Protein AF-A1WW25-F1 (afdb_monomer_lite)

Secondary structure (DSSP, 8-state):
---HHHHHHHHHHHHHHHHGGGGG--HHHHHHHHHHHHHHHHHHHHHHHHHHHHHHHHHT--SHHHHHHHHHHHHHHHHHHHHHHHHHHHHHHHHHHHHHHHHHHHHHHHHHHHS-------

InterPro domains:
  IPR018968 Phasin [PF09361] (7-109)

Organism: Halorhodospira halophila (strain DSM 244 / SL1) (NCBI:txid349124)

Foldseek 3Di:
DDDPVNVVVVVVVVVVVVCVVVVDDDVVLVVLVVVVVVLVVVVVVVVVCLVVVLVVLVVPDDDPVSVVVSVVVVVVSVVVVVVVVVVSVVVVVVSVVSSVVVVVVVVVVVVVVVPPPPPPDD

Sequence (122 aa):
MMNYQDMIKQMQTQFGNYATPFHGVNSKMLEHWEKMADYQLDMARRYTDATLGNLREASDVQSPEQLQSYLQKSVEAARETSDSLAKDARTLAELSQAMTEDLQQSMREGASNLAPKSSKAA

pLDDT: mean 70.61, std 14.24, range [30.69, 88.5]

Radius of gyration: 25.7 Å; chains: 1; bounding box: 62×40×75 Å

Structure (mmCIF, N/CA/C/O backbone):
data_AF-A1WW25-F1
#
_entry.id   AF-A1WW25-F1
#
loop_
_atom_site.group_PDB
_atom_site.id
_atom_site.type_symbol
_atom_site.label_atom_id
_atom_site.label_alt_id
_atom_site.label_comp_id
_atom_site.label_asym_id
_atom_site.label_entity_id
_atom_site.label_seq_id
_atom_site.pdbx_PDB_ins_code
_atom_site.Cartn_x
_atom_site.Cartn_y
_atom_site.Cartn_z
_atom_site.occupancy
_atom_site.B_iso_or_equiv
_atom_site.auth_seq_id
_atom_site.auth_comp_id
_atom_site.auth_asym_id
_atom_site.auth_atom_id
_atom_site.pdbx_PDB_model_num
ATOM 1 N N . MET A 1 1 ? -4.636 27.878 -30.199 1.00 48.41 1 MET A N 1
ATOM 2 C CA . MET A 1 1 ? -5.604 26.760 -30.237 1.00 48.41 1 MET A CA 1
ATOM 3 C C . MET A 1 1 ? -4.855 25.554 -30.779 1.00 48.41 1 MET A C 1
ATOM 5 O O . MET A 1 1 ? -4.211 25.713 -31.807 1.00 48.41 1 MET A O 1
ATOM 9 N N . MET A 1 2 ? -4.833 24.420 -30.071 1.00 53.84 2 MET A N 1
ATOM 10 C CA . MET A 1 2 ? -4.185 23.200 -30.583 1.00 53.84 2 MET A CA 1
ATOM 11 C C . MET A 1 2 ? -4.942 22.699 -31.817 1.00 53.84 2 MET A C 1
ATOM 13 O O . MET A 1 2 ? -6.171 22.650 -31.806 1.00 53.84 2 MET A O 1
ATOM 17 N N . ASN A 1 3 ? -4.212 22.386 -32.888 1.00 75.75 3 ASN A N 1
ATOM 18 C CA . ASN A 1 3 ? -4.784 21.930 -34.149 1.00 75.75 3 ASN A CA 1
ATOM 19 C C . ASN A 1 3 ? -5.160 20.440 -34.043 1.00 75.75 3 ASN A C 1
ATOM 21 O O . ASN A 1 3 ? -4.452 19.661 -33.406 1.00 75.75 3 ASN A O 1
ATOM 25 N N . TYR A 1 4 ? -6.255 20.019 -34.682 1.00 60.81 4 TYR A N 1
ATOM 26 C CA . TYR A 1 4 ? -6.758 18.636 -34.603 1.00 60.81 4 TYR A CA 1
ATOM 27 C C . TYR A 1 4 ? -5.716 17.598 -35.056 1.00 60.81 4 TYR A C 1
ATOM 29 O O . TYR A 1 4 ? -5.644 16.501 -34.505 1.00 60.81 4 TYR A O 1
ATOM 37 N N . GLN A 1 5 ? -4.867 17.958 -36.024 1.00 69.50 5 GLN A N 1
ATOM 38 C CA . GLN A 1 5 ? -3.762 17.108 -36.475 1.00 69.50 5 GLN A CA 1
ATOM 39 C C . GLN A 1 5 ? -2.675 16.915 -35.411 1.00 69.50 5 GLN A C 1
ATOM 41 O O . GLN A 1 5 ? -2.119 15.821 -35.312 1.00 69.50 5 GLN A O 1
ATOM 46 N N . ASP A 1 6 ? -2.395 17.938 -34.603 1.00 71.69 6 ASP A N 1
ATOM 47 C CA . ASP A 1 6 ? -1.396 17.854 -33.535 1.00 71.69 6 ASP A CA 1
ATOM 48 C C . ASP A 1 6 ? -1.914 17.000 -32.378 1.00 71.69 6 ASP A C 1
ATOM 50 O O . ASP A 1 6 ? -1.162 16.205 -31.822 1.00 71.69 6 ASP A O 1
ATOM 54 N N . MET A 1 7 ? -3.218 17.071 -32.087 1.00 69.94 7 MET A N 1
ATOM 55 C CA . MET A 1 7 ? -3.861 16.212 -31.091 1.00 69.94 7 MET A CA 1
ATOM 56 C C . MET A 1 7 ? -3.838 14.735 -31.516 1.00 69.94 7 MET A C 1
ATOM 58 O O . MET A 1 7 ? -3.497 13.875 -30.709 1.00 69.94 7 MET A O 1
ATOM 62 N N . ILE A 1 8 ? -4.118 14.430 -32.791 1.00 70.81 8 ILE A N 1
ATOM 63 C CA . ILE A 1 8 ? -4.051 13.055 -33.320 1.00 70.81 8 ILE A CA 1
ATOM 64 C C . ILE A 1 8 ? -2.612 12.527 -33.329 1.00 70.81 8 ILE A C 1
ATOM 66 O O . ILE A 1 8 ? -2.385 11.380 -32.944 1.00 70.81 8 ILE A O 1
ATOM 70 N N . LYS A 1 9 ? -1.626 13.351 -33.711 1.00 71.81 9 LYS A N 1
ATOM 71 C CA . LYS A 1 9 ? -0.209 12.966 -33.643 1.00 71.81 9 LYS A CA 1
ATOM 72 C C . LYS A 1 9 ? 0.248 12.732 -32.214 1.00 71.81 9 LYS A C 1
ATOM 74 O O . LYS A 1 9 ? 0.895 11.728 -31.954 1.00 71.81 9 LYS A O 1
ATOM 79 N N . GLN A 1 10 ? -0.111 13.612 -31.285 1.00 71.25 10 GLN A N 1
ATOM 80 C CA . GLN A 1 10 ? 0.245 13.455 -29.880 1.00 71.25 10 GLN A CA 1
ATOM 81 C C . GLN A 1 10 ? -0.397 12.199 -29.283 1.00 71.25 10 GLN A C 1
ATOM 83 O O . GLN A 1 10 ? 0.269 11.476 -28.547 1.00 71.25 10 GLN A O 1
ATOM 88 N N . MET A 1 11 ? -1.636 11.879 -29.671 1.00 64.25 11 MET A N 1
ATOM 89 C CA . MET A 1 11 ? -2.291 10.633 -29.283 1.00 64.25 11 MET A CA 1
ATOM 90 C C . MET A 1 11 ? -1.577 9.410 -29.881 1.00 64.25 11 MET A C 1
ATOM 92 O O . MET A 1 11 ? -1.287 8.471 -29.151 1.00 64.25 11 MET A O 1
ATOM 96 N N . GLN A 1 12 ? -1.209 9.429 -31.168 1.00 60.88 12 GLN A N 1
ATOM 97 C CA . GLN A 1 12 ? -0.432 8.353 -31.803 1.00 60.88 12 GLN A CA 1
ATOM 98 C C . GLN A 1 12 ? 0.965 8.186 -31.202 1.00 60.88 12 GLN A C 1
ATOM 100 O O . GLN A 1 12 ? 1.418 7.061 -31.033 1.00 60.88 12 GLN A O 1
ATOM 105 N N . THR A 1 13 ? 1.654 9.274 -30.863 1.00 63.41 13 THR A N 1
ATOM 106 C CA . THR A 1 13 ? 2.973 9.231 -30.221 1.00 63.41 13 THR A CA 1
ATOM 107 C C . THR A 1 13 ? 2.871 8.752 -28.778 1.00 63.41 13 THR A C 1
ATOM 109 O O . THR A 1 13 ? 3.722 7.982 -28.344 1.00 63.41 13 THR A O 1
ATOM 112 N N . GLN A 1 14 ? 1.825 9.137 -28.040 1.00 55.03 14 GLN A N 1
ATOM 113 C CA . GLN A 1 14 ? 1.565 8.567 -26.720 1.00 55.03 14 GLN A CA 1
ATOM 114 C C . GLN A 1 14 ? 1.253 7.073 -26.822 1.00 55.03 14 GLN A C 1
ATOM 116 O O . GLN A 1 14 ? 1.933 6.290 -26.169 1.00 55.03 14 GLN A O 1
ATOM 121 N N . PHE A 1 15 ? 0.325 6.652 -27.687 1.00 54.66 15 PHE A N 1
ATOM 122 C CA . PHE A 1 15 ? 0.021 5.231 -27.906 1.00 54.66 15 PHE A CA 1
ATOM 123 C C . PHE A 1 15 ? 1.238 4.433 -28.385 1.00 54.66 15 PHE A C 1
ATOM 125 O O . PHE A 1 15 ? 1.473 3.333 -27.897 1.00 54.66 15 PHE A O 1
ATOM 132 N N . GLY A 1 16 ? 2.040 5.002 -29.286 1.00 55.91 16 GLY A N 1
ATOM 133 C CA . GLY A 1 16 ? 3.299 4.426 -29.745 1.00 55.91 16 GLY A CA 1
ATOM 134 C C . GLY A 1 16 ? 4.285 4.243 -28.597 1.00 55.91 16 GLY A C 1
ATOM 135 O O . GLY A 1 16 ? 4.788 3.146 -28.419 1.00 55.91 16 GLY A O 1
ATOM 136 N N . ASN A 1 17 ? 4.478 5.256 -27.749 1.00 56.72 17 ASN A N 1
ATOM 137 C CA . ASN A 1 17 ? 5.366 5.178 -26.585 1.00 56.72 17 ASN A CA 1
ATOM 138 C C . ASN A 1 17 ? 4.855 4.244 -25.473 1.00 56.72 17 ASN A C 1
ATOM 140 O O . ASN A 1 17 ? 5.677 3.684 -24.751 1.00 56.72 17 ASN A O 1
ATOM 144 N N . TYR A 1 18 ? 3.539 4.028 -25.358 1.00 51.97 18 TYR A N 1
ATOM 145 C CA . TYR A 1 18 ? 2.958 2.981 -24.505 1.00 51.97 18 TYR A CA 1
ATOM 146 C C . TYR A 1 18 ? 3.091 1.576 -25.119 1.00 51.97 18 TYR A C 1
ATOM 148 O O . TYR A 1 18 ? 3.157 0.601 -24.375 1.00 51.97 18 TYR A O 1
ATOM 156 N N . ALA A 1 19 ? 3.174 1.456 -26.449 1.00 47.81 19 ALA A N 1
ATOM 157 C CA . ALA A 1 19 ? 3.378 0.191 -27.163 1.00 47.81 19 ALA A CA 1
ATOM 158 C C . ALA A 1 19 ? 4.865 -0.209 -27.293 1.00 47.81 19 ALA A C 1
ATOM 160 O O . ALA A 1 19 ? 5.183 -1.396 -27.354 1.00 47.81 19 ALA A O 1
ATOM 161 N N . THR A 1 20 ? 5.787 0.760 -27.287 1.00 51.09 20 THR A N 1
ATOM 162 C CA . THR A 1 20 ? 7.245 0.553 -27.334 1.00 51.09 20 THR A CA 1
ATOM 163 C C . THR A 1 20 ? 7.789 -0.401 -26.263 1.00 51.09 20 THR A C 1
ATOM 165 O O . THR A 1 20 ? 8.624 -1.230 -26.630 1.00 51.09 20 THR A O 1
ATOM 168 N N . PRO A 1 21 ? 7.355 -0.381 -24.982 1.00 49.84 21 PRO A N 1
ATOM 169 C CA . PRO A 1 21 ? 7.840 -1.368 -24.021 1.00 49.84 21 PRO A CA 1
ATOM 170 C C . PRO A 1 21 ? 7.501 -2.807 -24.440 1.00 49.84 21 PRO A C 1
ATOM 172 O O . PRO A 1 21 ? 8.311 -3.693 -24.216 1.00 49.84 21 PRO A O 1
ATOM 175 N N . PHE A 1 22 ? 6.394 -3.066 -25.141 1.00 51.84 22 PHE A N 1
ATOM 176 C CA . PHE A 1 22 ? 5.997 -4.436 -25.495 1.00 51.84 22 PHE A CA 1
ATOM 177 C C . PHE A 1 22 ? 6.799 -5.052 -26.647 1.00 51.84 22 PHE A C 1
ATOM 179 O O . PHE A 1 22 ? 6.910 -6.273 -26.722 1.00 51.84 22 PHE A O 1
ATOM 186 N N . HIS A 1 23 ? 7.402 -4.244 -27.523 1.00 47.72 23 HIS A N 1
ATOM 187 C CA . HIS A 1 23 ? 8.148 -4.760 -28.678 1.00 47.72 23 HIS A CA 1
ATOM 188 C C . HIS A 1 23 ? 9.528 -5.352 -28.328 1.00 47.72 23 HIS A C 1
ATOM 190 O O . HIS A 1 23 ? 10.154 -5.965 -29.190 1.00 47.72 23 HIS A O 1
ATOM 196 N N . GLY A 1 24 ? 9.987 -5.216 -27.077 1.00 53.00 24 GLY A N 1
ATOM 197 C CA . GLY A 1 24 ? 11.277 -5.737 -26.606 1.00 53.00 24 GLY A CA 1
ATOM 198 C C . GLY A 1 24 ? 11.266 -6.298 -25.181 1.00 53.00 24 GLY A C 1
ATOM 199 O O . GLY A 1 24 ? 12.326 -6.398 -24.566 1.00 53.00 24 GLY A O 1
ATOM 200 N N . VAL A 1 25 ? 10.099 -6.642 -24.626 1.00 53.59 25 VAL A N 1
ATOM 201 C CA . VAL A 1 25 ? 10.017 -7.275 -23.301 1.00 53.59 25 VAL A CA 1
ATOM 202 C C . VAL A 1 25 ? 10.407 -8.749 -23.422 1.00 53.59 25 VAL A C 1
ATOM 204 O O . VAL A 1 25 ? 9.692 -9.562 -24.002 1.00 53.59 25 VAL A O 1
ATOM 207 N N . ASN A 1 26 ? 11.575 -9.091 -22.875 1.00 61.59 26 ASN A N 1
ATOM 208 C CA . ASN A 1 26 ? 11.974 -10.472 -22.601 1.00 61.59 26 ASN A CA 1
ATOM 209 C C . ASN A 1 26 ? 10.924 -11.120 -21.671 1.00 61.59 26 ASN A C 1
ATOM 211 O O . ASN A 1 26 ? 10.424 -10.440 -20.772 1.00 61.59 26 ASN A O 1
ATOM 215 N N . SER A 1 27 ? 10.600 -12.407 -21.849 1.00 66.25 27 SER A N 1
ATOM 216 C CA . SER A 1 27 ? 9.557 -13.103 -21.068 1.00 66.25 27 SER A CA 1
ATOM 217 C C . SER A 1 27 ? 9.757 -12.952 -19.557 1.00 66.25 27 SER A C 1
ATOM 219 O O . SER A 1 27 ? 8.796 -12.733 -18.831 1.00 66.25 27 SER A O 1
ATOM 221 N N . LYS A 1 28 ? 11.016 -12.925 -19.102 1.00 65.94 28 LYS A N 1
ATOM 222 C CA . LYS A 1 28 ? 11.392 -12.687 -17.700 1.00 65.94 28 LYS A CA 1
ATOM 223 C C . LYS A 1 28 ? 10.923 -11.344 -17.143 1.00 65.94 28 LYS A C 1
ATOM 225 O O . LYS A 1 28 ? 10.508 -11.257 -15.994 1.00 65.94 28 LYS A O 1
ATOM 230 N N . MET A 1 29 ? 10.998 -10.278 -17.940 1.00 69.00 29 MET A N 1
ATOM 231 C CA . MET A 1 29 ? 10.541 -8.968 -17.486 1.00 69.00 29 MET A CA 1
ATOM 232 C C . MET A 1 29 ? 9.014 -8.968 -17.380 1.00 69.00 29 MET A C 1
ATOM 234 O O . MET A 1 29 ? 8.482 -8.479 -16.393 1.00 69.00 29 MET A O 1
ATOM 238 N N . LEU A 1 30 ? 8.311 -9.603 -18.325 1.00 72.19 30 LEU A N 1
ATOM 239 C CA . LEU A 1 30 ? 6.862 -9.795 -18.222 1.00 72.19 30 LEU A CA 1
ATOM 240 C C . LEU A 1 30 ? 6.481 -10.579 -16.950 1.00 72.19 30 LEU A C 1
ATOM 242 O O . LEU A 1 30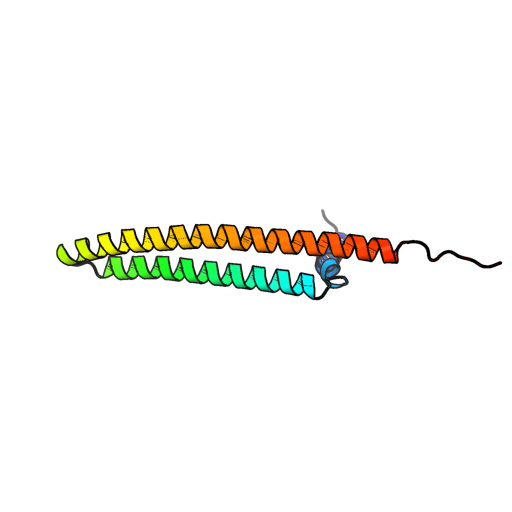 ? 5.576 -10.161 -16.236 1.00 72.19 30 LEU A O 1
ATOM 246 N N . GLU A 1 31 ? 7.219 -11.644 -16.623 1.00 75.81 31 GLU A N 1
ATOM 247 C CA . GLU A 1 31 ? 7.030 -12.436 -15.397 1.00 75.81 31 GLU A CA 1
ATOM 248 C C . GLU A 1 31 ? 7.241 -11.610 -14.113 1.00 75.81 31 GLU A C 1
ATOM 250 O O . GLU A 1 31 ? 6.518 -11.796 -13.134 1.00 75.81 31 GLU A O 1
ATOM 255 N N . HIS A 1 32 ? 8.203 -10.678 -14.087 1.00 74.88 32 HIS A N 1
ATOM 256 C CA . HIS A 1 32 ? 8.379 -9.764 -12.945 1.00 74.88 32 HIS A CA 1
ATOM 257 C C . HIS A 1 32 ? 7.202 -8.805 -12.794 1.00 74.88 32 HIS A C 1
ATOM 259 O O . HIS A 1 32 ? 6.742 -8.565 -11.678 1.00 74.88 32 HIS A O 1
ATOM 265 N N . TRP A 1 33 ? 6.691 -8.278 -13.906 1.00 72.56 33 TRP A N 1
ATOM 266 C CA . TRP A 1 33 ? 5.511 -7.415 -13.904 1.00 72.56 33 TRP A CA 1
ATOM 267 C C . TRP A 1 33 ? 4.256 -8.160 -13.448 1.00 72.56 33 TRP A C 1
ATOM 269 O O . TRP A 1 33 ? 3.493 -7.617 -12.652 1.00 72.56 33 TRP A O 1
ATOM 279 N N . GLU A 1 34 ? 4.071 -9.402 -13.894 1.00 77.00 34 GLU A N 1
ATOM 280 C CA . GLU A 1 34 ? 2.981 -10.274 -13.452 1.00 77.00 34 GLU A CA 1
ATOM 281 C C . GLU A 1 34 ? 3.057 -10.523 -11.940 1.00 77.00 34 GLU A C 1
ATOM 283 O O . GLU A 1 34 ? 2.103 -10.230 -11.224 1.00 77.00 34 GLU A O 1
ATOM 288 N N . LYS A 1 35 ? 4.229 -10.911 -11.416 1.00 79.12 35 LYS A N 1
ATOM 289 C CA . LYS A 1 35 ? 4.435 -11.100 -9.968 1.00 79.12 35 LYS A CA 1
ATOM 290 C C . LYS A 1 35 ? 4.174 -9.832 -9.158 1.00 79.12 35 LYS A C 1
ATOM 292 O O . LYS A 1 35 ? 3.570 -9.900 -8.092 1.00 79.12 35 LYS A O 1
ATOM 297 N N . MET A 1 36 ? 4.620 -8.675 -9.644 1.00 75.31 36 MET A N 1
ATOM 298 C CA . MET A 1 36 ? 4.375 -7.388 -8.987 1.00 75.31 36 MET A CA 1
ATOM 299 C C . MET A 1 36 ? 2.891 -7.003 -9.007 1.00 75.31 36 MET A C 1
ATOM 301 O O . MET A 1 36 ? 2.395 -6.418 -8.043 1.00 75.31 36 MET A O 1
ATOM 305 N N . ALA A 1 37 ? 2.176 -7.294 -10.093 1.00 74.62 37 ALA A N 1
ATOM 306 C CA . ALA A 1 37 ? 0.744 -7.032 -10.204 1.00 74.62 37 ALA A CA 1
ATOM 307 C C . ALA A 1 37 ? -0.063 -7.944 -9.270 1.00 74.62 37 ALA A C 1
ATOM 309 O O . ALA A 1 37 ? -0.899 -7.449 -8.512 1.00 74.62 37 ALA A O 1
ATOM 310 N N . ASP A 1 38 ? 0.250 -9.240 -9.253 1.00 76.31 38 ASP A N 1
ATOM 311 C CA . ASP A 1 38 ? -0.351 -10.210 -8.337 1.00 76.31 38 ASP A CA 1
ATOM 312 C C . ASP A 1 38 ? -0.126 -9.812 -6.879 1.00 76.31 38 ASP A C 1
ATOM 314 O O . ASP A 1 38 ? -1.056 -9.835 -6.072 1.00 76.31 38 ASP A O 1
ATOM 318 N N . TYR A 1 39 ? 1.086 -9.362 -6.545 1.00 77.88 39 TYR A N 1
ATOM 319 C CA . TYR A 1 39 ? 1.406 -8.923 -5.192 1.00 77.88 39 TYR A CA 1
ATOM 320 C C . TYR A 1 39 ? 0.588 -7.705 -4.755 1.00 77.88 39 TYR A C 1
ATOM 322 O O . TYR A 1 39 ? 0.061 -7.665 -3.644 1.00 77.88 39 TYR A O 1
ATOM 330 N N . GLN A 1 40 ? 0.446 -6.712 -5.637 1.00 72.19 40 GLN A N 1
ATOM 331 C CA . GLN A 1 40 ? -0.358 -5.520 -5.363 1.00 72.19 40 GLN A CA 1
ATOM 332 C C . GLN A 1 40 ? -1.844 -5.859 -5.185 1.00 72.19 40 GLN A C 1
ATOM 334 O O . GLN A 1 40 ? -2.494 -5.304 -4.296 1.00 72.19 40 GLN A O 1
ATOM 339 N N . LEU A 1 41 ? -2.379 -6.786 -5.988 1.00 81.12 41 LEU A N 1
ATOM 340 C CA . LEU A 1 41 ? -3.757 -7.269 -5.854 1.00 81.12 41 LEU A CA 1
ATOM 341 C C . LEU A 1 41 ? -3.971 -8.022 -4.537 1.00 81.12 41 LEU A C 1
ATOM 343 O O . LEU A 1 41 ? -4.969 -7.794 -3.848 1.00 81.12 41 LEU A O 1
ATOM 347 N N . ASP A 1 42 ? -3.028 -8.884 -4.166 1.00 78.75 42 ASP A N 1
ATOM 348 C CA . ASP A 1 42 ? -3.080 -9.649 -2.924 1.00 78.75 42 ASP A CA 1
ATOM 349 C C . ASP A 1 42 ? -2.998 -8.740 -1.686 1.00 78.75 42 ASP A C 1
ATOM 351 O O 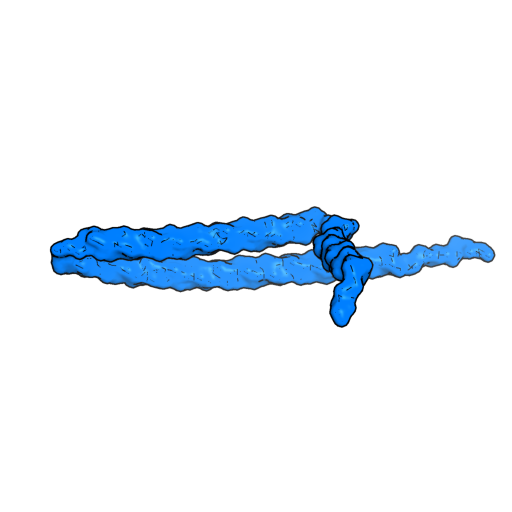. ASP A 1 42 ? -3.806 -8.874 -0.767 1.00 78.75 42 ASP A O 1
ATOM 355 N N . MET A 1 43 ? -2.106 -7.741 -1.685 1.00 75.75 43 MET A N 1
ATOM 356 C CA . MET A 1 43 ? -2.049 -6.729 -0.621 1.00 75.75 43 MET A CA 1
ATOM 357 C C . MET A 1 43 ? -3.360 -5.946 -0.500 1.00 75.75 43 MET A C 1
ATOM 359 O O . MET A 1 43 ? -3.877 -5.768 0.605 1.00 75.75 43 MET A O 1
ATOM 363 N N . ALA A 1 44 ? -3.925 -5.493 -1.624 1.00 75.50 44 ALA A N 1
ATOM 364 C CA . ALA A 1 44 ? -5.185 -4.754 -1.626 1.00 75.50 44 ALA A CA 1
ATOM 365 C C . ALA A 1 44 ? -6.328 -5.589 -1.036 1.00 75.50 44 ALA A C 1
ATOM 367 O O . ALA A 1 44 ? -7.111 -5.085 -0.225 1.00 75.50 44 ALA A O 1
ATOM 368 N N . ARG A 1 45 ? -6.395 -6.877 -1.393 1.00 81.19 45 ARG A N 1
ATOM 369 C CA . ARG A 1 45 ? -7.370 -7.815 -0.835 1.00 81.19 45 ARG A CA 1
ATOM 370 C C . ARG A 1 45 ? -7.166 -8.001 0.665 1.00 81.19 45 ARG A C 1
ATOM 372 O O . ARG A 1 45 ? -8.106 -7.775 1.420 1.00 81.19 45 ARG A O 1
ATOM 379 N N . ARG A 1 46 ? -5.942 -8.316 1.099 1.00 81.44 46 ARG A N 1
ATOM 380 C CA . ARG A 1 46 ? -5.601 -8.523 2.516 1.00 81.44 46 ARG A CA 1
ATOM 381 C C . ARG A 1 46 ? -5.968 -7.320 3.386 1.00 81.44 46 ARG A C 1
ATOM 383 O O . ARG A 1 46 ? -6.612 -7.491 4.417 1.00 81.44 46 ARG A O 1
ATOM 390 N N . TYR A 1 47 ? -5.618 -6.101 2.975 1.00 77.12 47 TYR A N 1
ATOM 391 C CA . TYR A 1 47 ? -5.945 -4.904 3.759 1.00 77.12 47 TYR A CA 1
ATOM 392 C C . TYR A 1 47 ? -7.432 -4.542 3.728 1.00 77.12 47 TYR A C 1
ATOM 394 O O . TYR A 1 47 ? -7.963 -4.048 4.728 1.00 77.12 47 TYR A O 1
ATOM 402 N N . THR A 1 48 ? -8.119 -4.804 2.613 1.00 79.62 48 THR A N 1
ATOM 403 C CA . THR A 1 48 ? -9.575 -4.626 2.526 1.00 79.62 48 THR A CA 1
ATOM 404 C C . THR A 1 48 ? -10.286 -5.597 3.463 1.00 79.62 48 THR A C 1
ATOM 406 O O . THR A 1 48 ? -11.136 -5.172 4.245 1.00 79.62 48 THR A O 1
ATOM 409 N N . ASP A 1 49 ? -9.890 -6.869 3.450 1.00 78.31 49 ASP A N 1
ATOM 410 C CA . ASP A 1 49 ? -10.441 -7.908 4.319 1.00 78.31 49 ASP A CA 1
ATOM 411 C C . ASP A 1 49 ? -10.181 -7.589 5.799 1.00 78.31 49 ASP A C 1
ATOM 413 O O . ASP A 1 49 ? -11.105 -7.666 6.608 1.00 78.31 49 ASP A O 1
ATOM 417 N N . ALA A 1 50 ? -8.976 -7.129 6.155 1.00 79.69 50 ALA A N 1
ATOM 418 C CA . ALA A 1 50 ? -8.657 -6.695 7.519 1.00 79.69 50 ALA A CA 1
ATOM 419 C C . ALA A 1 50 ? -9.521 -5.503 7.973 1.00 79.69 50 ALA A C 1
ATOM 421 O O . ALA A 1 50 ? -10.030 -5.474 9.094 1.00 79.69 50 ALA A O 1
ATOM 422 N N . THR A 1 51 ? -9.737 -4.525 7.090 1.00 73.69 51 THR A N 1
ATOM 423 C CA . THR A 1 51 ? -10.551 -3.337 7.392 1.00 73.69 51 THR A CA 1
ATOM 424 C C . THR A 1 51 ? -12.027 -3.697 7.560 1.00 73.69 51 THR A C 1
ATOM 426 O O . THR A 1 51 ? -12.666 -3.275 8.525 1.00 73.69 51 THR A O 1
ATOM 429 N N . LEU A 1 52 ? -12.578 -4.496 6.645 1.00 77.75 52 LEU A N 1
ATOM 430 C CA . LEU A 1 52 ? -13.970 -4.943 6.710 1.00 77.75 52 LEU A CA 1
ATOM 431 C C . LEU A 1 52 ? -14.209 -5.894 7.887 1.00 77.75 52 LEU A C 1
ATOM 433 O O . LEU A 1 52 ? -15.256 -5.807 8.529 1.00 77.75 52 LEU A O 1
ATOM 437 N N . GLY A 1 53 ? -13.242 -6.761 8.195 1.00 76.00 53 GLY A N 1
ATOM 438 C CA . GLY A 1 53 ? -13.257 -7.625 9.373 1.00 76.00 53 GLY A CA 1
ATOM 439 C C . GLY A 1 53 ? -13.345 -6.815 10.664 1.00 76.00 53 GLY A C 1
ATOM 440 O O . GLY A 1 53 ? -14.272 -7.023 11.445 1.00 76.00 53 GLY A O 1
ATOM 441 N N . ASN A 1 54 ? -12.470 -5.818 10.827 1.00 74.31 54 ASN A N 1
ATOM 442 C CA . ASN A 1 54 ? -12.488 -4.918 11.983 1.00 74.31 54 ASN A CA 1
ATOM 443 C C . ASN A 1 54 ? -13.819 -4.162 12.121 1.00 74.31 54 ASN A C 1
ATOM 445 O O . ASN A 1 54 ? -14.345 -4.046 13.225 1.00 74.31 54 ASN A O 1
ATOM 449 N N . LEU A 1 55 ? -14.397 -3.667 11.018 1.00 77.06 55 LEU A N 1
ATOM 450 C CA . LEU A 1 55 ? -15.693 -2.975 11.050 1.00 77.06 55 LEU A CA 1
ATOM 451 C C . LEU A 1 55 ? -16.843 -3.903 11.453 1.00 77.06 55 LEU A C 1
ATOM 453 O O . LEU A 1 55 ? -17.725 -3.497 12.210 1.00 77.06 55 LEU A O 1
ATOM 457 N N . ARG A 1 56 ? -16.835 -5.143 10.956 1.00 77.69 56 ARG A N 1
ATOM 458 C CA . ARG A 1 56 ? -17.851 -6.140 11.297 1.00 77.69 56 ARG A CA 1
ATOM 459 C C . ARG A 1 56 ? -17.767 -6.521 12.770 1.00 77.69 56 ARG A C 1
ATOM 461 O O . ARG A 1 56 ? -18.777 -6.459 13.462 1.00 77.69 56 ARG A O 1
ATOM 468 N N . GLU A 1 57 ? -16.568 -6.820 13.261 1.00 75.06 57 GLU A N 1
ATOM 469 C CA . GLU A 1 57 ? -16.365 -7.135 14.677 1.00 75.06 57 GLU A CA 1
ATOM 470 C C . GLU A 1 57 ? -16.722 -5.957 15.583 1.00 75.06 57 GLU A C 1
ATOM 472 O O . GLU A 1 57 ? -17.374 -6.163 16.601 1.00 75.06 57 GLU A O 1
ATOM 477 N N . ALA A 1 58 ? -16.383 -4.722 15.199 1.00 75.44 58 ALA A N 1
ATOM 478 C CA . ALA A 1 58 ? -16.773 -3.531 15.950 1.00 75.44 58 ALA A CA 1
ATOM 479 C C . ALA A 1 58 ? -18.301 -3.352 16.018 1.00 75.44 58 ALA A C 1
ATOM 481 O O . ALA A 1 58 ? -18.818 -2.913 17.044 1.00 75.44 58 ALA A O 1
ATOM 482 N N . SER A 1 59 ? -19.031 -3.706 14.952 1.00 77.12 59 SER A N 1
ATOM 483 C CA . SER A 1 59 ? -20.500 -3.630 14.926 1.00 77.12 59 SER A CA 1
ATOM 484 C C . SER A 1 59 ? -21.194 -4.681 15.801 1.00 77.12 59 SER A C 1
ATOM 486 O O . SER A 1 59 ? -22.323 -4.459 16.239 1.00 77.12 59 SER A O 1
ATOM 488 N N . ASP A 1 60 ? -20.507 -5.788 16.095 1.00 80.19 60 ASP A N 1
ATOM 489 C CA . ASP A 1 60 ? -21.025 -6.885 16.915 1.00 80.19 60 ASP A CA 1
ATOM 490 C C . ASP A 1 60 ? -20.785 -6.672 18.424 1.00 80.19 60 ASP A C 1
ATOM 492 O O . ASP A 1 60 ? -21.311 -7.433 19.234 1.00 80.19 60 ASP A O 1
ATOM 496 N N . VAL A 1 61 ? -20.037 -5.635 18.832 1.00 83.44 61 VAL A N 1
ATOM 497 C CA . VAL A 1 61 ? -19.781 -5.331 20.251 1.00 83.44 61 VAL A CA 1
ATOM 498 C C . VAL A 1 61 ? -21.012 -4.694 20.906 1.00 83.44 61 VAL A C 1
ATOM 500 O O . VAL A 1 61 ? -21.325 -3.525 20.698 1.00 83.44 61 VAL A O 1
ATOM 503 N N . GLN A 1 62 ? -21.685 -5.458 21.764 1.00 85.31 62 GLN A N 1
ATOM 504 C CA . GLN A 1 62 ? -22.882 -5.056 22.513 1.00 85.31 62 GLN A CA 1
ATOM 505 C C . GLN A 1 62 ? -22.731 -5.200 24.035 1.00 85.31 62 GLN A C 1
ATOM 507 O O . GLN A 1 62 ? -23.610 -4.763 24.779 1.00 85.31 62 GLN A O 1
ATOM 512 N N . SER A 1 63 ? -21.633 -5.794 24.520 1.00 85.81 63 SER A N 1
ATOM 513 C CA . SER A 1 63 ? -21.377 -5.974 25.955 1.00 85.81 63 SER A CA 1
ATOM 514 C C . SER A 1 63 ? -19.930 -5.646 26.360 1.00 85.81 63 SER A C 1
ATOM 516 O O . SER A 1 63 ? -19.025 -5.680 25.520 1.00 85.81 63 SER A O 1
ATOM 518 N N . PRO A 1 64 ? -19.675 -5.356 27.651 1.00 80.31 64 PRO A N 1
ATOM 519 C CA . PRO A 1 64 ? -18.323 -5.134 28.174 1.00 80.31 64 PRO A CA 1
ATOM 520 C C . PRO A 1 64 ? -17.366 -6.320 27.957 1.00 80.31 64 PRO A C 1
ATOM 522 O O . PRO A 1 64 ? -16.181 -6.120 27.697 1.00 80.31 64 PRO A O 1
ATOM 525 N N . GLU A 1 65 ? -17.865 -7.555 28.012 1.00 80.75 65 GLU A N 1
ATOM 526 C CA . GLU A 1 65 ? -17.078 -8.770 27.759 1.00 80.75 65 GLU A CA 1
ATOM 527 C C . GLU A 1 65 ? -16.666 -8.872 26.281 1.00 80.75 65 GLU A C 1
ATOM 529 O O . GLU A 1 65 ? -15.533 -9.237 25.960 1.00 80.75 65 GLU A O 1
ATOM 534 N N . GLN A 1 66 ? -17.565 -8.489 25.370 1.00 81.19 66 GLN A N 1
ATOM 535 C CA . GLN A 1 66 ? -17.281 -8.433 23.934 1.00 81.19 66 GLN A CA 1
ATOM 536 C C . GLN A 1 66 ? -16.277 -7.323 23.607 1.00 81.19 66 GLN A C 1
ATOM 538 O O . GLN A 1 66 ? -15.416 -7.511 22.751 1.00 81.19 66 GLN A O 1
ATOM 543 N N . LEU A 1 67 ? -16.316 -6.209 24.345 1.00 80.62 67 LEU A N 1
ATOM 544 C CA . LEU A 1 67 ? -15.333 -5.133 24.228 1.00 80.62 67 LEU A CA 1
ATOM 545 C C . LEU A 1 67 ? -13.922 -5.610 24.608 1.00 80.62 67 LEU A C 1
ATOM 547 O O . LEU A 1 67 ? -12.960 -5.308 23.905 1.00 80.62 67 LEU A O 1
ATOM 551 N N . GLN A 1 68 ? -13.783 -6.387 25.687 1.00 81.69 68 GLN A N 1
ATOM 552 C CA . GLN A 1 68 ? -12.487 -6.944 26.088 1.00 81.69 68 GLN A CA 1
ATOM 553 C C . GLN A 1 68 ? -11.928 -7.904 25.025 1.00 81.69 68 GLN A C 1
ATOM 555 O O . GLN A 1 68 ? -10.741 -7.835 24.697 1.00 81.69 68 GLN A O 1
ATOM 560 N N . SER A 1 69 ? -12.783 -8.760 24.456 1.00 83.38 69 SER A N 1
ATOM 561 C CA . SER A 1 69 ? -12.400 -9.661 23.363 1.00 83.38 69 SER A CA 1
ATOM 562 C C . SER A 1 69 ? -12.000 -8.892 22.099 1.00 83.38 69 SER A C 1
ATOM 564 O O . SER A 1 69 ? -10.962 -9.184 21.506 1.00 83.38 69 SER A O 1
ATOM 566 N N . TYR A 1 70 ? -12.760 -7.858 21.731 1.00 81.44 70 TYR A N 1
ATOM 567 C CA . TYR A 1 70 ? -12.450 -6.977 20.605 1.00 81.44 70 TYR A CA 1
ATOM 568 C C . TYR A 1 70 ? -11.096 -6.274 20.772 1.00 81.44 70 TYR A C 1
ATOM 570 O O . TYR A 1 70 ? -10.307 -6.217 19.830 1.00 81.44 70 TYR A O 1
ATOM 578 N N . LEU A 1 71 ? -10.782 -5.779 21.973 1.00 81.12 71 LEU A N 1
ATOM 579 C CA . LEU A 1 71 ? -9.497 -5.128 22.247 1.00 81.12 71 LEU A CA 1
ATOM 580 C C . LEU A 1 71 ? -8.316 -6.100 22.126 1.00 81.12 71 LEU A C 1
ATOM 582 O O . LEU A 1 71 ? -7.278 -5.724 21.584 1.00 81.12 71 LEU A O 1
ATOM 586 N N . GLN A 1 72 ? -8.465 -7.346 22.585 1.00 83.81 72 GLN A N 1
ATOM 587 C CA . GLN A 1 72 ? -7.433 -8.374 22.403 1.00 83.81 72 GLN A CA 1
ATOM 588 C C . GLN A 1 72 ? -7.203 -8.684 20.921 1.00 83.81 72 GLN A C 1
ATOM 590 O O . GLN A 1 72 ? -6.061 -8.644 20.464 1.00 83.81 72 GLN A O 1
ATOM 595 N N . LYS A 1 73 ? -8.282 -8.893 20.159 1.00 82.56 73 LYS A N 1
ATOM 596 C CA . LYS A 1 73 ? -8.211 -9.132 18.711 1.00 82.56 73 LYS A CA 1
ATOM 597 C C . LYS A 1 73 ? -7.637 -7.947 17.944 1.00 82.56 73 LYS A C 1
ATOM 599 O O . LYS A 1 73 ? -6.836 -8.142 17.043 1.00 82.56 73 LYS A O 1
ATOM 604 N N . SER A 1 74 ? -7.965 -6.717 18.339 1.00 77.56 74 SER A N 1
ATOM 605 C CA . SER A 1 74 ? -7.425 -5.498 17.722 1.00 77.56 74 SER A CA 1
ATOM 606 C C . SER A 1 74 ? -5.900 -5.411 17.860 1.00 77.56 74 SER A C 1
ATOM 608 O O . SER A 1 74 ? -5.212 -4.991 16.931 1.00 77.56 74 SER A O 1
ATOM 610 N N . VAL A 1 75 ? -5.350 -5.823 19.009 1.00 83.94 75 VAL A N 1
ATOM 611 C CA . VAL A 1 75 ? -3.893 -5.874 19.231 1.00 83.94 75 VAL A CA 1
ATOM 612 C C . VAL A 1 75 ? -3.240 -6.969 18.387 1.00 83.94 75 VAL A C 1
ATOM 614 O O . VAL A 1 75 ? -2.144 -6.770 17.865 1.00 83.94 75 VAL A O 1
ATOM 617 N N . GLU A 1 76 ? -3.901 -8.114 18.239 1.00 83.44 76 GLU A N 1
ATOM 618 C CA . GLU A 1 76 ? -3.423 -9.228 17.417 1.00 83.44 76 GLU A CA 1
ATOM 619 C C . GLU A 1 76 ? -3.458 -8.877 15.921 1.00 83.44 76 GLU A C 1
ATOM 621 O O . GLU A 1 76 ? -2.430 -8.964 15.253 1.00 83.44 76 GLU A O 1
ATOM 626 N N . ALA A 1 77 ? -4.564 -8.308 15.436 1.00 82.62 77 ALA A N 1
ATOM 627 C CA . ALA A 1 77 ? -4.700 -7.785 14.078 1.00 82.62 77 ALA A CA 1
ATOM 628 C C . ALA A 1 77 ? -3.667 -6.685 13.769 1.00 82.62 77 ALA A C 1
ATOM 630 O O . ALA A 1 77 ? -3.115 -6.631 12.667 1.00 82.62 77 ALA A O 1
ATOM 631 N N . ALA A 1 78 ? -3.349 -5.818 14.739 1.00 80.12 78 ALA A N 1
ATOM 632 C CA . ALA A 1 78 ? -2.301 -4.809 14.586 1.00 80.12 78 ALA A CA 1
ATOM 633 C C . ALA A 1 78 ? -0.901 -5.433 14.445 1.00 80.12 78 ALA A C 1
ATOM 635 O O . ALA A 1 78 ? -0.085 -4.946 13.654 1.00 80.12 78 ALA A O 1
ATOM 636 N N . ARG A 1 79 ? -0.617 -6.519 15.177 1.00 85.06 79 ARG A N 1
ATOM 637 C CA . ARG A 1 79 ? 0.631 -7.284 15.023 1.00 85.06 79 ARG A CA 1
ATOM 638 C C . ARG A 1 79 ? 0.696 -7.963 13.661 1.00 85.06 79 ARG A C 1
ATOM 640 O O . ARG A 1 79 ? 1.666 -7.746 12.945 1.00 85.06 79 ARG A O 1
ATOM 647 N N . GLU A 1 80 ? -0.351 -8.679 13.262 1.00 85.88 80 GLU A N 1
ATOM 648 C CA . GLU A 1 80 ? -0.419 -9.345 11.955 1.00 85.88 80 GLU A CA 1
ATOM 649 C C . GLU A 1 80 ? -0.281 -8.360 10.787 1.00 85.88 80 GLU A C 1
ATOM 651 O O . GLU A 1 80 ? 0.397 -8.646 9.798 1.00 85.88 80 GLU A O 1
ATOM 656 N N . THR A 1 81 ? -0.868 -7.168 10.914 1.00 80.81 81 THR A N 1
ATOM 657 C CA . THR A 1 81 ? -0.732 -6.089 9.925 1.00 80.81 81 THR A CA 1
ATOM 658 C C . THR A 1 81 ? 0.709 -5.581 9.854 1.00 80.81 81 THR A C 1
ATOM 660 O O . THR A 1 81 ? 1.233 -5.367 8.761 1.00 80.81 81 THR A O 1
ATOM 663 N N . SER A 1 82 ? 1.367 -5.414 11.005 1.00 81.00 82 SER A N 1
ATOM 664 C CA . SER A 1 82 ? 2.765 -4.967 11.079 1.00 81.00 82 SER A CA 1
ATOM 665 C C . SER A 1 82 ? 3.726 -6.007 10.494 1.00 81.00 82 SER A C 1
ATOM 667 O O . SER A 1 82 ? 4.627 -5.656 9.731 1.00 81.00 82 SER A O 1
ATOM 669 N N . ASP A 1 83 ? 3.500 -7.287 10.788 1.00 88.50 83 ASP A N 1
ATOM 670 C CA . ASP A 1 83 ? 4.277 -8.397 10.236 1.00 88.50 83 ASP A CA 1
ATOM 671 C C . ASP A 1 83 ? 4.055 -8.542 8.726 1.00 88.50 83 ASP A C 1
ATOM 673 O O . ASP A 1 83 ? 5.013 -8.727 7.971 1.00 88.50 83 ASP A O 1
ATOM 677 N N . SER A 1 84 ? 2.807 -8.390 8.269 1.00 84.62 84 SER A N 1
ATOM 678 C CA . SER A 1 84 ? 2.469 -8.374 6.844 1.00 84.62 84 SER A CA 1
ATOM 679 C C . SER A 1 84 ? 3.176 -7.230 6.129 1.00 84.62 84 SER A C 1
ATOM 681 O O . SER A 1 84 ? 3.842 -7.474 5.133 1.00 84.62 84 SER A O 1
ATOM 683 N N . LEU A 1 85 ? 3.150 -6.015 6.685 1.00 82.19 85 LEU A N 1
ATOM 684 C CA . LEU A 1 85 ? 3.855 -4.864 6.119 1.00 82.19 85 LEU A CA 1
ATOM 685 C C . LEU A 1 85 ? 5.372 -5.097 6.030 1.00 82.19 85 LEU A C 1
ATOM 687 O O . LEU A 1 85 ? 5.992 -4.778 5.016 1.00 82.19 85 LEU A O 1
ATOM 691 N N . ALA A 1 86 ? 5.984 -5.666 7.072 1.00 85.94 86 ALA A N 1
ATOM 692 C CA . ALA A 1 86 ? 7.410 -5.985 7.065 1.00 85.94 86 ALA A CA 1
ATOM 693 C C . ALA A 1 86 ? 7.755 -7.051 6.012 1.00 85.94 86 ALA A C 1
ATOM 695 O O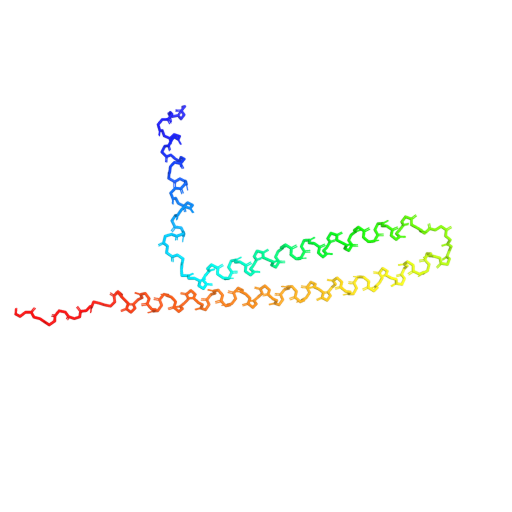 . ALA A 1 86 ? 8.793 -6.960 5.350 1.00 85.94 86 ALA A O 1
ATOM 696 N N . LYS A 1 87 ? 6.885 -8.051 5.839 1.00 87.62 87 LYS A N 1
ATOM 697 C CA . LYS A 1 87 ? 7.006 -9.064 4.787 1.00 87.62 87 LYS A CA 1
ATOM 698 C C . LYS A 1 87 ? 6.853 -8.440 3.401 1.00 87.62 87 LYS A C 1
ATOM 700 O O . LYS A 1 87 ? 7.703 -8.675 2.550 1.00 87.62 87 LYS A O 1
ATOM 705 N N . ASP A 1 88 ? 5.848 -7.592 3.214 1.00 82.75 88 ASP A N 1
ATOM 706 C CA . ASP A 1 88 ? 5.585 -6.884 1.965 1.00 82.75 88 ASP A CA 1
ATOM 707 C C . ASP A 1 88 ? 6.768 -5.999 1.558 1.00 82.75 88 ASP A C 1
ATOM 709 O O . ASP A 1 88 ? 7.203 -6.039 0.408 1.00 82.75 88 A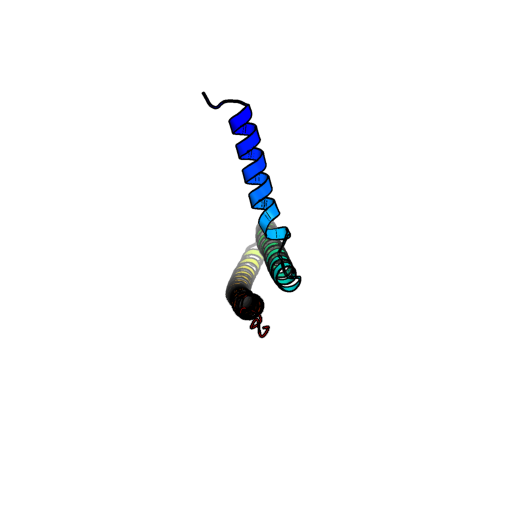SP A O 1
ATOM 713 N N . ALA A 1 89 ? 7.377 -5.286 2.509 1.00 81.19 89 ALA A N 1
ATOM 714 C CA . ALA A 1 89 ? 8.581 -4.501 2.260 1.00 81.19 89 ALA A CA 1
ATOM 715 C C . ALA A 1 89 ? 9.772 -5.364 1.801 1.00 81.19 89 ALA A C 1
ATOM 717 O O . ALA A 1 89 ? 10.498 -4.969 0.888 1.00 81.19 89 ALA A O 1
ATOM 718 N N . ARG A 1 90 ? 9.971 -6.549 2.400 1.00 86.44 90 ARG A N 1
ATOM 719 C CA . ARG A 1 90 ? 11.026 -7.486 1.971 1.00 86.44 90 ARG A CA 1
ATOM 720 C C . ARG A 1 90 ? 10.752 -8.035 0.579 1.00 86.44 90 ARG A C 1
ATOM 722 O O . ARG A 1 90 ? 11.637 -7.979 -0.265 1.00 86.44 90 ARG A O 1
ATOM 729 N N . THR A 1 91 ? 9.534 -8.500 0.321 1.00 85.19 91 THR A N 1
ATOM 730 C CA . THR A 1 91 ? 9.166 -9.060 -0.983 1.00 85.19 91 THR A CA 1
ATOM 731 C C . THR A 1 91 ? 9.274 -8.019 -2.095 1.00 85.19 91 THR A C 1
ATOM 733 O O . THR A 1 91 ? 9.814 -8.317 -3.156 1.00 85.19 91 THR A O 1
ATOM 736 N N . LEU A 1 92 ? 8.863 -6.772 -1.851 1.00 82.50 92 LEU A N 1
ATOM 737 C CA . LEU A 1 92 ? 9.055 -5.682 -2.812 1.00 82.50 92 LEU A CA 1
ATOM 738 C C . LEU A 1 92 ? 10.538 -5.370 -3.057 1.00 82.50 92 LEU A C 1
ATOM 740 O O . LEU A 1 92 ? 10.924 -5.118 -4.200 1.00 82.50 92 LEU A O 1
ATOM 744 N N . ALA A 1 93 ? 11.375 -5.396 -2.015 1.00 83.88 93 ALA A N 1
ATOM 745 C CA . ALA A 1 93 ? 12.816 -5.197 -2.161 1.00 83.88 93 ALA A CA 1
ATOM 746 C C . ALA A 1 93 ? 13.463 -6.320 -2.988 1.00 83.88 93 ALA A C 1
ATOM 748 O O . ALA A 1 93 ? 14.231 -6.037 -3.906 1.00 83.88 93 ALA A O 1
ATOM 749 N N . GLU A 1 94 ? 13.099 -7.575 -2.717 1.00 87.25 94 GLU A N 1
ATOM 750 C CA . GLU A 1 94 ? 13.565 -8.751 -3.459 1.00 87.25 94 GLU A CA 1
ATOM 751 C C . GLU A 1 94 ? 13.145 -8.695 -4.934 1.00 87.25 94 GLU A C 1
ATOM 753 O O . GLU A 1 94 ? 13.982 -8.867 -5.820 1.00 87.25 94 GLU A O 1
ATOM 758 N N . LEU A 1 95 ? 11.875 -8.381 -5.217 1.00 80.62 95 LEU A N 1
ATOM 759 C CA . LEU A 1 95 ? 11.366 -8.237 -6.586 1.00 80.62 95 LEU A CA 1
ATOM 760 C C . LEU A 1 95 ? 12.063 -7.093 -7.337 1.00 80.62 95 LEU A C 1
ATOM 762 O O . LEU A 1 95 ? 12.446 -7.248 -8.497 1.00 80.62 95 LEU A O 1
ATOM 766 N N . SER A 1 96 ? 12.296 -5.960 -6.669 1.00 75.75 96 SER A N 1
ATOM 767 C CA . SER A 1 96 ? 12.999 -4.811 -7.258 1.00 75.75 96 SER A CA 1
ATOM 768 C C . SER A 1 96 ? 14.463 -5.127 -7.573 1.00 75.75 96 SER A C 1
ATOM 770 O O . SER A 1 96 ? 14.991 -4.710 -8.611 1.00 75.75 96 SER A O 1
ATOM 772 N N . GLN A 1 97 ? 15.124 -5.880 -6.691 1.00 85.19 97 GLN A N 1
ATOM 773 C CA . GLN A 1 97 ? 16.492 -6.331 -6.904 1.00 85.19 97 GLN A CA 1
ATOM 774 C C . GLN A 1 97 ? 16.565 -7.316 -8.076 1.00 85.19 97 GLN A C 1
ATOM 776 O O . GLN A 1 97 ? 17.373 -7.105 -8.980 1.00 85.19 97 GLN A O 1
ATOM 781 N N . ALA A 1 98 ? 15.677 -8.313 -8.124 1.00 81.12 98 ALA A N 1
ATOM 782 C CA . ALA A 1 98 ? 15.613 -9.284 -9.216 1.00 81.12 98 ALA A CA 1
ATOM 783 C C . ALA A 1 98 ? 15.373 -8.608 -10.579 1.00 81.12 98 ALA A C 1
ATOM 785 O O . ALA A 1 98 ? 16.058 -8.910 -11.555 1.00 81.12 98 ALA A O 1
ATOM 786 N N . MET A 1 99 ? 14.467 -7.624 -10.634 1.00 74.44 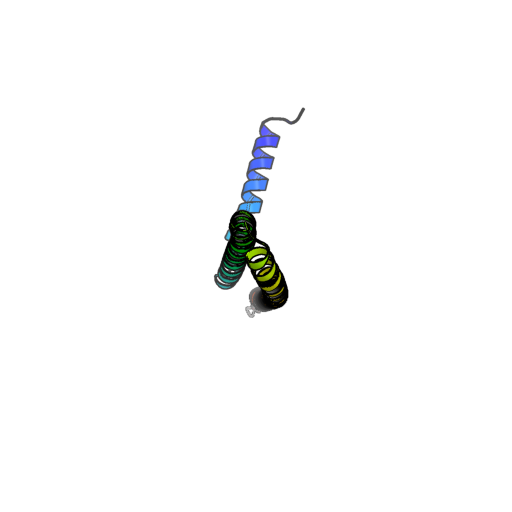99 MET A N 1
ATOM 787 C CA . MET A 1 99 ? 14.224 -6.828 -11.842 1.00 74.44 99 MET A CA 1
ATOM 788 C C . MET A 1 99 ? 15.478 -6.053 -12.284 1.00 74.44 99 MET A C 1
ATOM 790 O O . MET A 1 99 ? 15.783 -5.972 -13.475 1.00 74.44 99 MET A O 1
ATOM 794 N N . THR A 1 100 ? 16.222 -5.487 -11.330 1.00 77.56 100 THR A N 1
ATOM 795 C CA . THR A 1 100 ? 17.460 -4.742 -11.603 1.00 77.56 100 THR A CA 1
ATOM 796 C C . THR A 1 100 ? 18.578 -5.662 -12.096 1.00 77.56 100 THR A C 1
ATOM 798 O O . THR A 1 100 ? 19.310 -5.301 -13.019 1.00 77.56 100 THR A O 1
ATOM 801 N N . GLU A 1 101 ? 18.712 -6.850 -11.509 1.00 82.06 101 GLU A N 1
ATOM 802 C CA . GLU A 1 101 ? 19.686 -7.867 -11.916 1.00 82.06 101 GLU A CA 1
ATOM 803 C C . GLU A 1 101 ? 19.407 -8.375 -13.337 1.00 82.06 101 GLU A C 1
ATOM 805 O O . GLU A 1 101 ? 20.315 -8.370 -14.171 1.00 82.06 101 GLU A O 1
ATOM 810 N N . ASP A 1 102 ? 18.153 -8.708 -13.658 1.00 71.19 102 ASP A N 1
ATOM 811 C CA . ASP A 1 102 ? 17.763 -9.137 -15.008 1.00 71.19 102 ASP A CA 1
ATOM 812 C C . ASP A 1 102 ? 17.932 -8.011 -16.045 1.00 71.19 102 ASP A C 1
ATOM 814 O O . ASP A 1 102 ? 18.314 -8.273 -17.191 1.00 71.19 102 ASP A O 1
ATOM 818 N N . LEU A 1 103 ? 17.712 -6.746 -15.661 1.00 73.31 103 LEU A N 1
ATOM 819 C CA . LEU A 1 103 ? 18.001 -5.597 -16.524 1.00 73.31 103 LEU A CA 1
ATOM 820 C C . LEU A 1 103 ? 19.505 -5.474 -16.799 1.00 73.31 103 LEU A C 1
ATOM 822 O O . LEU A 1 103 ? 19.910 -5.330 -17.953 1.00 73.31 103 LEU A O 1
ATOM 826 N N . GLN A 1 104 ? 20.345 -5.570 -15.764 1.00 74.50 104 GLN A N 1
ATOM 827 C CA . GLN A 1 104 ? 21.802 -5.548 -15.921 1.00 74.50 104 GLN A CA 1
ATOM 828 C C . GLN A 1 104 ? 22.295 -6.708 -16.789 1.00 74.50 104 GLN A C 1
ATOM 830 O O . GLN A 1 104 ? 23.161 -6.507 -17.642 1.00 74.50 104 GLN A O 1
ATOM 835 N N . GLN A 1 105 ? 21.745 -7.908 -16.599 1.00 75.19 105 GLN A N 1
ATOM 836 C CA . GLN A 1 105 ? 22.054 -9.069 -17.426 1.00 75.19 105 GLN A CA 1
ATOM 837 C C . GLN A 1 105 ? 21.657 -8.823 -18.885 1.00 75.19 105 GLN A C 1
ATOM 839 O O . GLN A 1 105 ? 22.496 -8.966 -19.772 1.00 75.19 105 GLN A O 1
ATOM 844 N N . SER A 1 106 ? 20.432 -8.355 -19.130 1.00 67.06 106 SER A N 1
ATOM 845 C CA . SER A 1 106 ? 19.940 -8.042 -20.478 1.00 67.06 106 SER A CA 1
ATOM 846 C C . SER A 1 106 ? 20.789 -6.969 -21.167 1.00 67.06 106 SER A C 1
ATOM 848 O O . SER A 1 106 ? 21.054 -7.064 -22.363 1.00 67.06 106 SER A O 1
ATOM 850 N N . MET A 1 107 ? 21.280 -5.967 -20.428 1.00 66.44 107 MET A N 1
ATOM 851 C CA . MET A 1 107 ? 22.204 -4.959 -20.961 1.00 66.44 107 MET A CA 1
ATOM 852 C C . MET A 1 107 ? 23.584 -5.542 -21.290 1.00 66.44 107 MET A C 1
ATOM 854 O O . MET A 1 107 ? 24.157 -5.178 -22.314 1.00 66.44 107 MET A O 1
ATOM 858 N N . ARG A 1 108 ? 24.123 -6.457 -20.471 1.00 69.06 108 ARG A N 1
ATOM 859 C CA . ARG A 1 108 ? 25.395 -7.156 -20.753 1.00 69.06 108 ARG A CA 1
ATOM 860 C C . ARG A 1 108 ? 25.280 -8.085 -21.967 1.00 69.06 108 ARG A C 1
ATOM 862 O O . ARG A 1 108 ? 26.186 -8.130 -22.800 1.00 69.06 108 ARG A O 1
ATOM 869 N N . GLU A 1 109 ? 24.161 -8.791 -22.094 1.00 63.44 109 GLU A N 1
ATOM 870 C CA . GLU A 1 109 ? 23.849 -9.656 -23.238 1.00 63.44 109 GLU A CA 1
ATOM 871 C C . GLU A 1 109 ? 23.590 -8.831 -24.511 1.00 63.44 109 GLU A C 1
ATOM 873 O O . GLU A 1 109 ? 24.133 -9.129 -25.573 1.00 63.44 109 GLU A O 1
ATOM 878 N N . GLY A 1 110 ? 22.848 -7.725 -24.404 1.00 60.69 110 GLY A N 1
ATOM 879 C CA . GLY A 1 110 ? 22.619 -6.770 -25.491 1.00 60.69 110 GLY A CA 1
ATOM 880 C C . GLY A 1 110 ? 23.897 -6.062 -25.952 1.00 60.69 110 GLY A C 1
ATOM 881 O O . GLY A 1 110 ? 24.125 -5.932 -27.152 1.00 60.69 110 GLY A O 1
ATOM 882 N N . ALA A 1 111 ? 24.785 -5.688 -25.026 1.00 50.72 111 ALA A N 1
ATOM 883 C CA . ALA A 1 111 ? 26.120 -5.177 -25.344 1.00 50.72 111 ALA A CA 1
ATOM 884 C C . ALA A 1 111 ? 26.996 -6.237 -26.034 1.00 50.72 111 ALA A C 1
ATOM 886 O O . ALA A 1 111 ? 27.789 -5.897 -26.909 1.00 50.72 111 ALA A O 1
ATOM 887 N N . SER A 1 112 ? 26.809 -7.522 -25.715 1.00 46.12 112 SER A N 1
ATOM 888 C CA . SER A 1 112 ? 27.471 -8.632 -26.418 1.00 46.12 112 SER A CA 1
ATOM 889 C C . SER A 1 112 ? 26.913 -8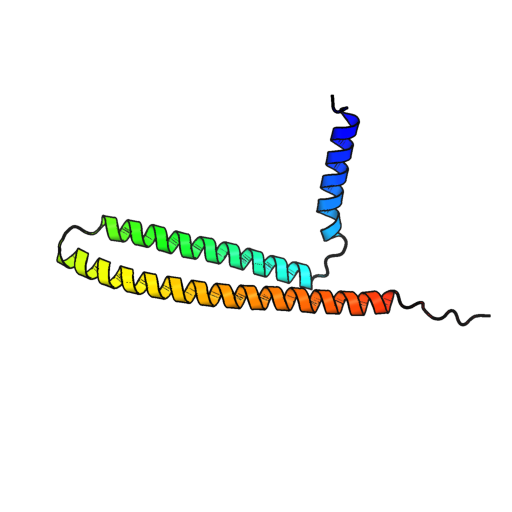.849 -27.834 1.00 46.12 112 SER A C 1
ATOM 891 O O . SER A 1 112 ? 27.662 -9.240 -28.725 1.00 46.12 112 SER A O 1
ATOM 893 N N . ASN A 1 113 ? 25.640 -8.518 -28.077 1.00 43.47 113 ASN A N 1
ATOM 894 C CA . ASN A 1 113 ? 25.022 -8.527 -29.412 1.00 43.47 113 ASN A CA 1
ATOM 895 C C . ASN A 1 113 ? 25.315 -7.260 -30.244 1.00 43.47 113 ASN A C 1
ATOM 897 O O . ASN A 1 113 ? 25.104 -7.267 -31.457 1.00 43.47 113 ASN A O 1
ATOM 901 N N . LEU A 1 114 ? 25.816 -6.192 -29.612 1.00 39.06 114 LEU A N 1
ATOM 902 C CA . LEU A 1 114 ? 26.289 -4.957 -30.254 1.00 39.06 114 LEU A CA 1
ATOM 903 C C . LEU A 1 114 ? 27.819 -4.885 -30.377 1.00 39.06 114 LEU A C 1
ATOM 905 O O . LEU A 1 114 ? 28.332 -3.968 -31.021 1.00 39.06 114 LEU A O 1
ATOM 909 N N . ALA A 1 115 ? 28.557 -5.845 -29.807 1.00 34.50 115 ALA A N 1
ATOM 910 C CA . ALA A 1 115 ? 29.969 -6.010 -30.108 1.00 34.50 115 ALA A CA 1
ATOM 911 C C . ALA A 1 115 ? 30.086 -6.282 -31.617 1.00 34.50 115 ALA A C 1
ATOM 913 O O . ALA A 1 115 ? 29.490 -7.249 -32.103 1.00 34.50 115 ALA A O 1
ATOM 914 N N . PRO A 1 116 ? 30.793 -5.435 -32.388 1.00 38.75 116 PRO A N 1
ATOM 915 C CA . PRO A 1 116 ? 30.901 -5.640 -33.819 1.00 38.75 116 PRO A CA 1
ATOM 916 C C . PRO A 1 116 ? 31.475 -7.035 -34.047 1.00 38.75 116 PRO A C 1
ATOM 918 O O . PRO A 1 116 ? 32.590 -7.330 -33.609 1.00 38.75 116 PRO A O 1
ATOM 921 N N . LYS A 1 117 ? 30.710 -7.901 -34.730 1.00 37.69 117 LYS A N 1
ATOM 922 C CA . LYS A 1 117 ? 31.282 -9.085 -35.372 1.00 37.69 117 LYS A CA 1
ATOM 923 C C . LYS A 1 117 ? 32.460 -8.566 -36.179 1.00 37.69 117 LYS A C 1
ATOM 925 O O . LYS A 1 117 ? 32.279 -7.773 -37.101 1.00 37.69 117 LYS A O 1
ATOM 930 N N . SER A 1 118 ? 33.657 -8.947 -35.756 1.00 48.06 118 SER A N 1
ATOM 931 C CA . SER A 1 118 ? 34.899 -8.619 -36.426 1.00 48.06 118 SER A CA 1
ATOM 932 C C . SER A 1 118 ? 34.739 -8.939 -37.909 1.00 48.06 118 SER A C 1
ATOM 934 O O . SER A 1 118 ? 34.633 -10.102 -38.298 1.00 48.06 118 SER A O 1
ATOM 936 N N . SER A 1 119 ? 34.702 -7.905 -38.749 1.00 35.75 119 SER A N 1
ATOM 937 C CA . SER A 1 119 ? 34.849 -8.093 -40.186 1.00 35.75 119 SER A CA 1
ATOM 938 C C . SER A 1 119 ? 36.308 -8.455 -40.445 1.00 35.75 119 SER A C 1
ATOM 940 O O . SER A 1 119 ? 37.140 -7.600 -40.734 1.00 35.75 119 SER A O 1
ATOM 942 N N . LYS A 1 120 ? 36.638 -9.738 -40.286 1.00 45.75 120 LYS A N 1
ATOM 943 C CA . LYS A 1 120 ? 37.713 -10.356 -41.059 1.00 45.75 120 LYS A CA 1
ATOM 944 C C . LYS A 1 120 ? 37.150 -10.678 -42.441 1.00 45.75 120 LYS A C 1
ATOM 946 O O . LYS A 1 120 ? 36.436 -11.665 -42.576 1.00 45.75 120 LYS A O 1
ATOM 951 N N . ALA A 1 121 ? 37.474 -9.831 -43.412 1.00 30.69 121 ALA A N 1
ATOM 952 C CA . ALA A 1 121 ? 37.502 -10.053 -44.866 1.00 30.69 121 ALA A CA 1
ATOM 953 C C . ALA A 1 121 ? 37.620 -8.663 -45.512 1.00 30.69 121 ALA A C 1
ATOM 955 O O . ALA A 1 121 ? 36.915 -7.758 -45.077 1.00 30.69 121 ALA A O 1
ATOM 956 N N . ALA A 1 122 ? 38.426 -8.384 -46.525 1.00 31.42 122 ALA A N 1
ATOM 957 C CA . ALA A 1 122 ? 39.504 -9.056 -47.242 1.00 31.42 122 ALA A CA 1
ATOM 958 C C . ALA A 1 122 ? 40.241 -7.921 -47.980 1.00 31.42 122 ALA A C 1
ATOM 960 O O . ALA A 1 122 ? 39.572 -6.899 -48.268 1.00 31.42 122 ALA A O 1
#